Protein AF-A0A0F4QEM2-F1 (afdb_monomer)

pLDDT: mean 76.49, std 15.6, range [39.78, 90.5]

Sequence (141 aa):
MPIIIKSSVNGFRRAGMAHPSELVTHPDGTFTKAQLKQLENEPRLSVKIIEGAAIDDSSNSNSNSKGPMDEERLRELVAHIASLDKDDASLWKQDNSPKATAFSKDVTAEERTQAWEAYLATLDNSSSEDAPKDENSGGEK

Structure (mmCIF, N/CA/C/O backbone):
data_AF-A0A0F4QEM2-F1
#
_entry.id   AF-A0A0F4QEM2-F1
#
loop_
_atom_site.group_PDB
_atom_site.id
_atom_site.type_symbol
_atom_site.label_atom_id
_atom_site.label_alt_id
_atom_site.label_comp_id
_atom_site.label_asym_id
_atom_site.label_entity_id
_atom_site.label_seq_id
_atom_site.pdbx_PDB_ins_code
_atom_site.Cartn_x
_atom_site.Cartn_y
_atom_site.Cartn_z
_atom_site.occupancy
_atom_site.B_iso_or_equiv
_atom_site.auth_seq_id
_atom_site.auth_comp_id
_atom_site.auth_asym_id
_atom_site.auth_atom_id
_atom_site.pdbx_PDB_model_num
ATOM 1 N N . MET A 1 1 ? 1.307 -17.228 14.828 1.00 71.12 1 MET A N 1
ATOM 2 C CA . MET A 1 1 ? 2.074 -16.023 14.473 1.00 71.12 1 MET A CA 1
ATOM 3 C C . MET A 1 1 ? 2.683 -16.177 13.080 1.00 71.12 1 MET A C 1
ATOM 5 O O . MET A 1 1 ? 3.601 -16.976 12.923 1.00 71.12 1 MET A O 1
ATOM 9 N N . PRO A 1 2 ? 2.171 -15.467 12.057 1.00 79.44 2 PRO A N 1
ATOM 10 C CA . PRO A 1 2 ? 2.829 -15.417 10.755 1.00 79.44 2 PRO A CA 1
ATOM 11 C C . PRO A 1 2 ? 4.207 -14.750 10.871 1.00 79.44 2 PRO A C 1
ATOM 13 O O . PRO A 1 2 ? 4.437 -13.896 11.734 1.00 79.44 2 PRO A O 1
ATOM 16 N N . ILE A 1 3 ? 5.132 -15.155 10.004 1.00 85.06 3 ILE A N 1
ATOM 17 C CA . ILE A 1 3 ? 6.500 -14.629 9.984 1.00 85.06 3 ILE A CA 1
ATOM 18 C C . ILE A 1 3 ? 6.866 -14.169 8.580 1.00 85.06 3 ILE A C 1
ATOM 20 O O . ILE A 1 3 ? 6.473 -14.790 7.598 1.00 85.06 3 ILE A O 1
ATOM 24 N N . ILE A 1 4 ? 7.663 -13.113 8.485 1.00 87.44 4 ILE A N 1
ATOM 25 C CA . ILE A 1 4 ? 8.273 -12.678 7.231 1.00 87.44 4 ILE A CA 1
ATOM 26 C C . ILE A 1 4 ? 9.745 -13.059 7.258 1.00 87.44 4 ILE A C 1
ATOM 28 O O . ILE A 1 4 ? 10.460 -12.728 8.207 1.00 87.44 4 ILE A O 1
ATOM 32 N N . ILE A 1 5 ? 10.198 -13.735 6.206 1.00 87.25 5 ILE A N 1
ATOM 33 C CA . ILE A 1 5 ? 11.602 -14.083 6.006 1.00 87.25 5 ILE A CA 1
ATOM 34 C C . ILE A 1 5 ? 12.121 -13.368 4.762 1.00 87.25 5 ILE A C 1
ATOM 36 O O . ILE A 1 5 ? 11.471 -13.349 3.720 1.00 87.25 5 ILE A O 1
ATOM 40 N N . LYS A 1 6 ? 13.327 -12.810 4.868 1.00 88.56 6 LYS A N 1
ATOM 41 C CA . LYS A 1 6 ? 14.106 -12.289 3.742 1.00 88.56 6 LYS A CA 1
ATOM 42 C C . LYS A 1 6 ? 15.534 -12.802 3.840 1.00 88.56 6 LYS A C 1
ATOM 44 O O . LYS A 1 6 ? 16.149 -12.705 4.903 1.00 88.56 6 LYS A O 1
ATOM 49 N N . SER A 1 7 ? 16.094 -13.301 2.740 1.00 87.38 7 SER A N 1
ATOM 50 C CA . SER A 1 7 ? 17.528 -13.585 2.679 1.00 87.38 7 SER A CA 1
ATOM 51 C C . SER A 1 7 ? 18.317 -12.422 2.092 1.00 87.38 7 SER A C 1
ATOM 53 O O . SER A 1 7 ? 17.858 -11.717 1.203 1.00 87.38 7 SER A O 1
ATOM 55 N N . SER A 1 8 ? 19.553 -12.239 2.548 1.00 85.81 8 SER A N 1
ATOM 56 C CA . SER A 1 8 ? 20.509 -11.368 1.862 1.00 85.81 8 SER A CA 1
ATOM 57 C C . SER A 1 8 ? 20.979 -11.970 0.529 1.00 85.81 8 SER A C 1
ATOM 59 O O . SER A 1 8 ? 21.377 -11.234 -0.372 1.00 85.81 8 SER A O 1
ATOM 61 N N . VAL A 1 9 ? 20.913 -13.299 0.373 1.00 84.88 9 VAL A N 1
ATOM 62 C CA . VAL A 1 9 ? 21.314 -13.990 -0.857 1.00 84.88 9 VAL A CA 1
ATOM 63 C C . VAL A 1 9 ? 20.153 -14.772 -1.437 1.00 84.88 9 VAL A C 1
ATOM 65 O O . VAL A 1 9 ? 19.572 -15.634 -0.786 1.00 84.88 9 VAL A O 1
ATOM 68 N N . ASN A 1 10 ? 19.838 -14.472 -2.694 1.00 84.31 10 ASN A N 1
ATOM 69 C CA . ASN A 1 10 ? 18.769 -15.143 -3.413 1.00 84.31 10 ASN A CA 1
ATOM 70 C C . ASN A 1 10 ? 19.049 -16.657 -3.488 1.00 84.31 10 ASN A C 1
ATOM 72 O O . ASN A 1 10 ? 20.106 -17.075 -3.960 1.00 84.31 10 ASN A O 1
ATOM 76 N N . GLY A 1 11 ? 18.119 -17.465 -2.971 1.00 83.50 11 GLY A N 1
ATOM 77 C CA . GLY A 1 11 ? 18.233 -18.924 -2.957 1.00 83.50 11 GLY A CA 1
ATOM 78 C C . GLY A 1 11 ? 19.015 -19.498 -1.770 1.00 83.50 11 GLY A C 1
ATOM 79 O O . GLY A 1 11 ? 19.446 -20.653 -1.827 1.00 83.50 11 GLY A O 1
ATOM 80 N N . PHE A 1 12 ? 19.214 -18.737 -0.690 1.00 86.25 12 PHE A N 1
ATOM 81 C CA . PHE A 1 12 ? 19.893 -19.225 0.512 1.00 86.25 12 PHE A CA 1
ATOM 82 C C . PHE A 1 12 ? 19.099 -20.346 1.195 1.00 86.25 12 PHE A C 1
ATOM 84 O O . PHE A 1 12 ? 17.929 -20.182 1.523 1.00 86.25 12 PHE A O 1
ATOM 91 N N . ARG A 1 13 ? 19.726 -21.498 1.450 1.00 87.38 13 ARG A N 1
ATOM 92 C CA . ARG A 1 13 ? 19.035 -22.683 1.982 1.00 87.38 13 ARG A CA 1
ATOM 93 C C . ARG A 1 13 ? 19.216 -22.818 3.491 1.00 87.38 13 ARG A C 1
ATOM 95 O O . ARG A 1 13 ? 20.327 -23.060 3.960 1.00 87.38 13 ARG A O 1
ATOM 102 N N . ARG A 1 14 ? 18.122 -22.742 4.254 1.00 86.44 14 ARG A N 1
ATOM 103 C CA . ARG A 1 14 ? 18.107 -22.985 5.711 1.00 86.44 14 ARG A CA 1
ATOM 104 C C . ARG A 1 14 ? 16.745 -23.533 6.139 1.00 86.44 14 ARG A C 1
ATOM 106 O O . ARG A 1 14 ? 15.741 -23.269 5.486 1.00 86.44 14 ARG A O 1
ATOM 113 N N . ALA A 1 15 ? 16.716 -24.346 7.198 1.00 80.50 15 ALA A N 1
ATOM 114 C CA . ALA A 1 15 ? 15.519 -25.075 7.640 1.00 80.50 15 ALA A CA 1
ATOM 115 C C . ALA A 1 15 ? 14.903 -26.020 6.575 1.00 80.50 15 ALA A C 1
ATOM 117 O O . ALA A 1 15 ? 13.730 -26.365 6.669 1.00 80.50 15 ALA A O 1
ATOM 118 N N . GLY A 1 16 ? 15.689 -26.453 5.577 1.00 82.38 16 GLY A N 1
ATOM 119 C CA . GLY A 1 16 ? 15.233 -27.322 4.481 1.00 82.38 16 GLY A CA 1
ATOM 120 C C . GLY A 1 16 ? 14.567 -26.589 3.309 1.00 82.38 16 GLY A C 1
ATOM 121 O O . GLY A 1 16 ? 14.226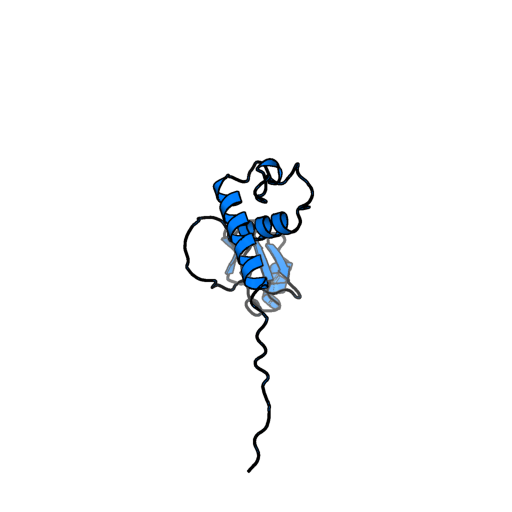 -27.228 2.319 1.00 82.38 16 GLY A O 1
ATOM 122 N 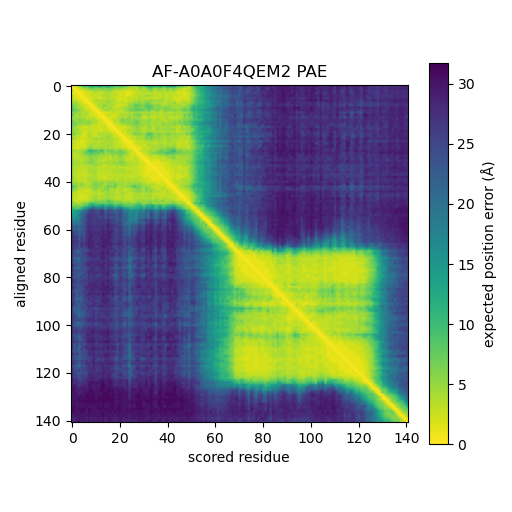N . MET A 1 17 ? 14.437 -25.261 3.383 1.00 79.69 17 MET A N 1
ATOM 123 C CA . MET A 1 17 ? 13.812 -24.416 2.363 1.00 79.69 17 MET A CA 1
ATOM 124 C C . MET A 1 17 ? 14.828 -23.432 1.768 1.00 79.69 17 MET A C 1
ATOM 126 O O . MET A 1 17 ? 15.758 -23.000 2.453 1.00 79.69 17 MET A O 1
ATOM 130 N N . ALA A 1 18 ? 14.679 -23.112 0.479 1.00 87.19 18 ALA A N 1
ATOM 131 C CA . ALA A 1 18 ? 15.422 -22.035 -0.167 1.00 87.19 18 ALA A CA 1
ATOM 132 C C . ALA A 1 18 ? 14.675 -20.713 0.037 1.00 87.19 18 ALA A C 1
ATOM 134 O O . ALA A 1 18 ? 13.515 -20.596 -0.344 1.00 87.19 18 ALA A O 1
ATOM 135 N N . HIS A 1 19 ? 15.356 -19.736 0.624 1.00 83.81 19 HIS A N 1
ATOM 136 C CA . HIS A 1 19 ? 14.825 -18.414 0.920 1.00 83.81 19 HIS A CA 1
ATOM 137 C C . HIS A 1 19 ? 15.237 -17.439 -0.188 1.00 83.81 19 HIS A C 1
ATOM 139 O O . HIS A 1 19 ? 16.436 -17.311 -0.474 1.00 83.81 19 HIS A O 1
ATOM 145 N N . PRO A 1 20 ? 14.283 -16.765 -0.849 1.00 83.81 20 PRO A N 1
ATOM 146 C CA . PRO A 1 20 ? 14.600 -15.735 -1.826 1.00 83.81 20 PRO A CA 1
ATOM 147 C C . PRO A 1 20 ? 15.105 -14.457 -1.138 1.00 83.81 20 PRO A C 1
ATOM 149 O O . PRO A 1 20 ? 15.034 -14.291 0.081 1.00 83.81 20 PRO A O 1
ATOM 152 N N . SER A 1 21 ? 15.643 -13.541 -1.948 1.00 85.81 21 SER A N 1
ATOM 153 C CA . SER A 1 21 ? 16.034 -12.200 -1.474 1.00 85.81 21 SER A CA 1
ATOM 154 C C . SER A 1 21 ? 14.835 -11.249 -1.309 1.00 85.81 21 SER A C 1
ATOM 156 O O . SER A 1 21 ? 14.964 -10.113 -0.845 1.00 85.81 21 SER A O 1
ATOM 158 N N . GLU A 1 22 ? 13.646 -11.719 -1.675 1.00 84.38 22 GLU A N 1
ATOM 159 C CA . GLU A 1 22 ? 12.369 -11.034 -1.500 1.00 84.38 22 GLU A CA 1
ATOM 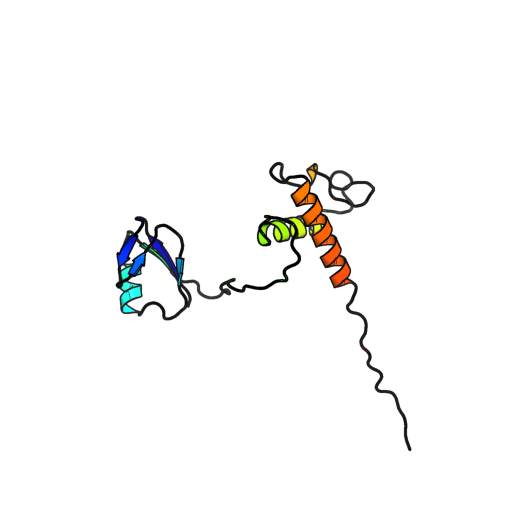160 C C . GLU A 1 22 ? 11.777 -11.331 -0.119 1.00 84.38 22 GLU A C 1
ATOM 162 O O . GLU A 1 22 ? 12.155 -12.298 0.543 1.00 84.38 22 GLU A O 1
ATOM 167 N N . LEU A 1 23 ? 10.881 -10.455 0.333 1.00 83.75 23 LEU A N 1
ATOM 168 C CA . LEU A 1 23 ? 10.145 -10.634 1.581 1.00 83.75 23 LEU A CA 1
ATOM 169 C C . LEU A 1 23 ? 9.063 -11.689 1.346 1.00 83.75 23 LEU A C 1
ATOM 171 O O . LEU A 1 23 ? 8.131 -11.446 0.586 1.00 83.75 23 LEU A O 1
ATOM 175 N N . VAL A 1 24 ? 9.189 -12.847 1.988 1.00 86.25 24 VAL A N 1
ATOM 176 C CA . VAL A 1 24 ? 8.197 -13.923 1.901 1.00 86.25 24 VAL A CA 1
ATOM 177 C C . VAL A 1 24 ? 7.495 -14.067 3.236 1.00 86.25 24 VAL A C 1
ATOM 179 O O . VAL A 1 24 ? 8.130 -14.323 4.263 1.00 86.25 24 VAL A O 1
ATOM 182 N N . THR A 1 25 ? 6.176 -13.915 3.208 1.00 86.62 25 THR A N 1
ATOM 183 C CA . THR A 1 25 ? 5.314 -14.163 4.360 1.00 86.62 25 THR A CA 1
ATOM 184 C C . THR A 1 25 ? 4.982 -15.646 4.433 1.00 86.62 25 THR A C 1
ATOM 186 O O . THR A 1 25 ? 4.494 -16.241 3.475 1.00 86.62 25 THR A O 1
ATOM 189 N N . HIS A 1 26 ? 5.231 -16.246 5.590 1.00 83.19 26 HIS A N 1
ATOM 190 C CA . HIS A 1 26 ? 4.880 -17.622 5.893 1.00 83.19 26 HIS A CA 1
ATOM 191 C C . HIS A 1 26 ? 3.789 -17.663 6.968 1.00 83.19 26 HIS A C 1
ATOM 193 O O . HIS A 1 26 ? 3.903 -16.960 7.981 1.00 83.19 26 HIS A O 1
ATOM 199 N N . PRO A 1 27 ? 2.747 -18.494 6.785 1.00 80.31 27 PRO A N 1
ATOM 200 C CA . PRO A 1 27 ? 1.708 -18.662 7.787 1.00 80.31 27 PRO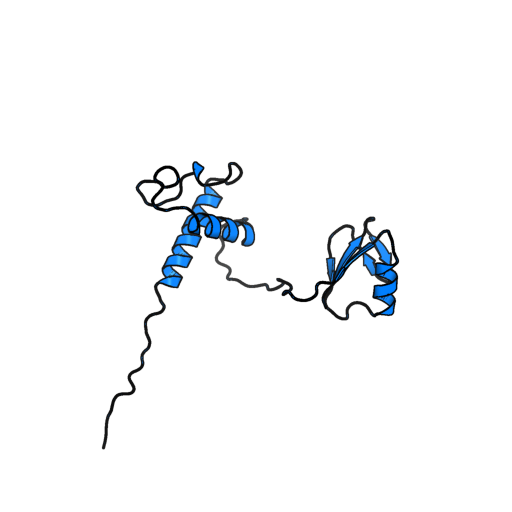 A CA 1
ATOM 201 C C . PRO A 1 27 ? 2.264 -19.312 9.055 1.00 80.31 27 PRO A C 1
ATOM 203 O O . PRO A 1 27 ? 3.333 -19.939 9.061 1.00 80.31 27 PRO A O 1
ATOM 206 N N . ASP A 1 28 ? 1.512 -19.173 10.143 1.00 78.00 28 ASP A N 1
ATOM 207 C CA . ASP A 1 28 ? 1.862 -19.802 11.410 1.00 78.00 28 ASP A CA 1
ATOM 208 C C . ASP A 1 28 ? 2.007 -21.321 11.265 1.00 78.00 28 ASP A C 1
ATOM 210 O O . ASP A 1 28 ? 1.252 -21.966 10.541 1.00 78.00 28 ASP A O 1
ATOM 214 N N . GLY A 1 29 ? 2.993 -21.897 11.948 1.00 79.62 29 GLY A N 1
ATOM 215 C CA . GLY A 1 29 ? 3.252 -23.337 11.888 1.00 79.62 29 GLY A CA 1
ATOM 216 C C . GLY A 1 29 ? 4.013 -23.818 10.647 1.00 79.62 29 GLY A C 1
ATOM 217 O O . GLY A 1 29 ? 4.340 -25.001 10.583 1.00 79.62 29 GLY A O 1
ATOM 218 N N . THR A 1 30 ? 4.383 -22.934 9.708 1.00 81.69 30 THR A N 1
ATOM 219 C CA . THR A 1 30 ? 5.274 -23.297 8.581 1.00 81.69 30 THR A CA 1
ATOM 220 C C . THR A 1 30 ? 6.645 -23.774 9.065 1.00 81.69 30 THR A C 1
ATOM 222 O O . THR A 1 30 ? 7.262 -24.651 8.462 1.00 81.69 30 THR A O 1
ATOM 225 N N . PHE A 1 31 ? 7.121 -23.211 10.177 1.00 83.88 31 PHE A N 1
ATOM 226 C CA . PHE A 1 31 ? 8.397 -23.564 10.784 1.00 83.88 31 PHE A CA 1
ATOM 227 C C . PHE A 1 31 ? 8.198 -24.013 12.225 1.00 83.88 31 PHE A C 1
ATOM 229 O O . PHE A 1 31 ? 7.473 -23.403 13.009 1.00 83.88 31 PHE A O 1
ATOM 236 N N . THR A 1 32 ? 8.901 -25.075 12.596 1.00 86.44 32 THR A N 1
ATOM 237 C CA . THR A 1 32 ? 9.000 -25.524 13.986 1.00 86.44 32 THR A CA 1
ATOM 238 C C . THR A 1 32 ? 9.849 -24.555 14.811 1.00 86.44 32 THR A C 1
ATOM 240 O O . THR A 1 32 ? 10.709 -23.851 14.283 1.00 86.44 32 THR A O 1
ATOM 243 N N . LYS A 1 33 ? 9.697 -24.573 16.143 1.00 83.50 33 LYS A N 1
ATOM 244 C CA . LYS A 1 33 ? 10.525 -23.760 17.059 1.00 83.50 33 LYS A CA 1
ATOM 245 C C . LYS A 1 33 ? 12.033 -23.958 16.844 1.00 83.50 33 LYS A C 1
ATOM 247 O O . LYS A 1 33 ? 12.804 -23.013 16.966 1.00 83.50 33 LYS A O 1
ATOM 252 N N . ALA A 1 34 ? 12.452 -25.178 16.500 1.00 85.62 34 ALA A N 1
ATOM 253 C CA . ALA A 1 34 ? 13.847 -25.480 16.190 1.00 85.62 34 ALA A CA 1
ATOM 254 C C . ALA A 1 34 ? 14.313 -24.790 14.897 1.00 85.62 34 ALA A C 1
ATOM 256 O O . ALA A 1 34 ? 15.411 -24.239 14.858 1.00 85.62 34 ALA A O 1
ATOM 257 N N . GLN A 1 35 ? 13.468 -24.779 13.862 1.00 87.38 35 GLN A N 1
ATOM 258 C CA . GLN A 1 35 ? 13.752 -24.104 12.595 1.00 87.38 35 GLN A CA 1
ATOM 259 C C . GLN A 1 35 ? 13.747 -22.582 12.751 1.00 87.38 35 GLN A C 1
ATOM 261 O O . GLN A 1 35 ? 14.664 -21.938 12.259 1.00 87.38 35 GLN A O 1
ATOM 266 N N . LEU A 1 36 ? 12.794 -22.010 13.492 1.00 85.00 36 LEU A N 1
ATOM 267 C CA . LEU A 1 36 ? 12.773 -20.575 13.802 1.00 85.00 36 LEU A CA 1
ATOM 268 C C . LEU A 1 36 ? 14.073 -20.133 14.466 1.00 85.00 36 LEU A C 1
ATOM 270 O O . LEU A 1 36 ? 14.722 -19.207 13.994 1.00 85.00 36 LEU A O 1
ATOM 274 N N . LYS A 1 37 ? 14.526 -20.883 15.474 1.00 85.19 37 LYS A N 1
ATOM 275 C CA . LYS A 1 37 ? 15.795 -20.605 16.146 1.00 85.19 37 LYS A CA 1
ATOM 276 C C . LYS A 1 37 ? 16.981 -20.664 15.178 1.00 85.19 37 LYS A C 1
ATOM 278 O O . LYS A 1 37 ? 17.895 -19.858 15.293 1.00 85.19 37 LYS A O 1
ATOM 283 N N . GLN A 1 38 ? 16.988 -21.586 14.216 1.00 87.88 38 GLN A N 1
ATOM 284 C CA . GLN A 1 38 ? 18.033 -21.632 13.184 1.00 87.88 38 GLN A CA 1
ATOM 285 C C . GLN A 1 38 ? 17.982 -20.434 12.231 1.00 87.88 38 GLN A C 1
ATOM 287 O O . GLN A 1 38 ? 19.033 -19.978 11.791 1.00 87.88 38 GLN A O 1
ATOM 292 N N . LEU A 1 39 ? 16.786 -19.949 11.896 1.00 85.81 39 LEU A N 1
ATOM 293 C CA . LEU A 1 39 ? 16.597 -18.798 11.014 1.00 85.81 39 LEU A CA 1
ATOM 294 C C . LEU A 1 39 ? 16.972 -17.486 11.726 1.00 85.81 39 LEU A C 1
ATOM 296 O O . LEU A 1 39 ? 17.643 -16.656 11.128 1.00 85.81 39 LEU A O 1
ATOM 300 N N . GLU A 1 40 ? 16.617 -17.330 13.004 1.00 84.50 40 GLU A N 1
ATOM 301 C CA . GLU A 1 40 ? 16.980 -16.172 13.838 1.00 84.50 40 GLU A CA 1
ATOM 302 C C . GLU A 1 40 ? 18.481 -16.102 14.152 1.00 84.50 40 GLU A C 1
ATOM 304 O O . GLU A 1 40 ? 19.043 -15.016 14.248 1.00 84.50 40 GLU A O 1
ATOM 309 N N . ASN A 1 41 ? 19.148 -17.252 14.306 1.00 85.81 41 ASN A N 1
ATOM 310 C CA . ASN A 1 41 ? 20.597 -17.301 14.536 1.00 85.81 41 ASN A CA 1
ATOM 311 C C . ASN A 1 41 ? 21.421 -17.086 13.258 1.00 85.81 41 ASN A C 1
ATOM 313 O O . ASN A 1 41 ? 22.650 -17.040 13.325 1.00 85.81 41 ASN A O 1
ATOM 317 N N . GLU A 1 42 ? 20.785 -16.985 12.091 1.00 86.25 42 GLU A N 1
ATOM 318 C CA . GLU A 1 42 ? 21.499 -16.791 10.839 1.00 86.25 42 GLU A CA 1
ATOM 319 C C . GLU A 1 42 ? 21.656 -15.293 10.529 1.00 86.25 42 GLU A C 1
ATOM 321 O O . GLU A 1 42 ? 20.676 -14.634 10.191 1.00 86.25 42 GLU A O 1
ATOM 326 N N . PRO A 1 43 ? 22.884 -14.746 10.497 1.00 84.44 43 PRO A N 1
ATOM 327 C CA . PRO A 1 43 ? 23.103 -13.317 10.249 1.00 84.44 43 PRO A CA 1
ATOM 328 C C . PRO A 1 43 ? 22.722 -12.874 8.826 1.00 84.44 43 PRO A C 1
ATOM 330 O O . PRO A 1 43 ? 22.610 -11.685 8.544 1.00 84.44 43 PRO A O 1
ATOM 333 N N . ARG A 1 44 ? 22.558 -13.828 7.904 1.00 83.94 44 ARG A N 1
ATOM 334 C CA . ARG A 1 44 ? 22.199 -13.594 6.496 1.00 83.94 44 ARG A CA 1
ATOM 335 C C . ARG A 1 44 ? 20.697 -13.689 6.230 1.00 83.94 44 ARG A C 1
ATOM 337 O O . ARG A 1 44 ? 20.282 -13.489 5.085 1.00 83.94 44 ARG A O 1
ATOM 344 N N . LEU A 1 45 ? 19.906 -14.029 7.243 1.00 85.06 45 LEU A N 1
ATOM 345 C CA . LEU A 1 45 ? 18.453 -14.074 7.180 1.00 85.06 45 LEU A CA 1
ATOM 346 C C . LEU A 1 45 ? 17.889 -13.009 8.113 1.00 85.06 45 LEU A C 1
ATOM 348 O O . LEU A 1 45 ? 18.333 -12.840 9.243 1.00 85.06 45 LEU A O 1
ATOM 352 N N . SER A 1 46 ? 16.888 -12.289 7.632 1.00 84.06 46 SER A N 1
ATOM 353 C CA . SER A 1 46 ? 16.083 -11.401 8.455 1.00 84.06 46 SER A CA 1
ATOM 354 C C . SER A 1 46 ? 14.737 -12.071 8.676 1.00 84.06 46 SER A C 1
ATOM 356 O O . SER A 1 46 ? 13.989 -12.279 7.720 1.00 84.06 46 SER A O 1
ATOM 358 N N . VAL A 1 47 ? 14.457 -12.432 9.928 1.00 85.06 47 VAL A N 1
ATOM 359 C CA . VAL A 1 47 ? 13.175 -12.996 10.361 1.00 85.06 47 VAL A CA 1
ATOM 360 C C . VAL A 1 47 ? 12.432 -11.922 11.141 1.00 85.06 47 VAL A C 1
ATOM 362 O O . VAL A 1 47 ? 12.961 -11.377 12.107 1.00 85.06 47 VAL A O 1
ATOM 365 N N . LYS A 1 48 ? 11.208 -11.610 10.723 1.00 83.56 48 LYS A N 1
ATOM 366 C CA . LYS A 1 48 ? 10.319 -10.682 11.421 1.00 83.56 48 LYS A CA 1
ATOM 367 C C . LYS A 1 48 ? 9.043 -11.420 11.803 1.00 83.56 48 LYS A C 1
ATOM 369 O O . LYS A 1 48 ? 8.285 -11.833 10.930 1.00 83.56 48 LYS A O 1
ATOM 374 N N . ILE A 1 49 ? 8.817 -11.594 13.101 1.00 80.38 49 ILE A N 1
ATOM 375 C CA . ILE A 1 49 ? 7.581 -12.176 13.632 1.00 80.38 49 ILE A CA 1
ATOM 376 C C . ILE A 1 49 ? 6.530 -11.067 13.684 1.00 80.38 49 ILE A C 1
ATOM 378 O O . ILE A 1 49 ? 6.803 -9.987 14.209 1.00 80.38 49 ILE A O 1
ATOM 382 N N . ILE A 1 50 ? 5.350 -11.315 13.117 1.00 75.88 50 ILE A N 1
ATOM 383 C CA . ILE A 1 50 ? 4.226 -10.382 13.191 1.00 75.88 50 ILE A CA 1
ATOM 384 C C . ILE A 1 50 ? 3.296 -10.869 14.302 1.00 75.88 50 ILE A C 1
ATOM 386 O O . ILE A 1 50 ? 2.547 -11.836 14.140 1.00 75.88 50 ILE A O 1
ATOM 390 N N . GLU A 1 51 ? 3.364 -10.202 15.449 1.00 61.53 51 GLU A N 1
ATOM 391 C CA . GLU A 1 51 ? 2.380 -10.330 16.520 1.00 61.53 51 GLU A CA 1
ATOM 392 C C . GLU A 1 51 ? 1.256 -9.321 16.265 1.00 61.53 51 GLU A C 1
ATOM 394 O O . GLU A 1 51 ? 1.453 -8.119 16.399 1.00 61.53 51 GLU A O 1
ATOM 399 N N . GLY A 1 52 ? 0.082 -9.815 15.863 1.00 55.31 52 GLY A N 1
ATOM 400 C CA . GLY A 1 52 ? -1.144 -9.017 15.832 1.00 55.31 52 GLY A CA 1
ATOM 401 C C . GLY A 1 52 ? -1.219 -7.955 14.733 1.00 55.31 52 GLY A C 1
ATOM 402 O O . GLY A 1 52 ? -1.159 -6.768 15.013 1.00 55.31 52 GLY A O 1
ATOM 403 N N . ALA A 1 53 ? -1.446 -8.382 13.496 1.00 40.84 53 ALA A N 1
ATOM 404 C CA . ALA A 1 53 ? -2.290 -7.688 12.523 1.00 40.84 53 ALA A CA 1
ATOM 405 C C . ALA A 1 53 ? -2.511 -8.646 11.355 1.00 40.84 53 ALA A C 1
ATOM 407 O O . ALA A 1 53 ? -1.615 -9.418 11.008 1.00 40.84 53 ALA A O 1
ATOM 408 N N . ALA A 1 54 ? -3.726 -8.641 10.819 1.00 42.25 54 ALA A N 1
ATOM 409 C CA . ALA A 1 54 ? -4.138 -9.465 9.702 1.00 42.25 54 ALA A CA 1
ATOM 410 C C . ALA A 1 54 ? -3.099 -9.428 8.574 1.00 42.25 54 ALA A C 1
ATOM 412 O O . ALA A 1 54 ? -2.667 -8.371 8.124 1.00 42.25 54 ALA A O 1
ATOM 413 N N . ILE A 1 55 ? -2.705 -10.619 8.142 1.00 46.31 55 ILE A N 1
ATOM 414 C CA . ILE A 1 55 ? -2.262 -10.841 6.775 1.00 46.31 55 ILE A CA 1
ATOM 415 C C . ILE A 1 55 ? -3.402 -10.367 5.871 1.00 46.31 55 ILE A C 1
ATOM 417 O O . ILE A 1 55 ? -4.446 -11.013 5.812 1.00 46.31 55 ILE A O 1
ATOM 421 N N . ASP A 1 56 ? -3.221 -9.218 5.227 1.00 42.69 56 ASP A N 1
ATOM 422 C CA . ASP A 1 56 ? -3.999 -8.853 4.048 1.00 42.69 56 ASP A CA 1
ATOM 423 C C . ASP A 1 56 ? -3.535 -9.778 2.912 1.00 42.69 56 ASP A C 1
ATOM 425 O O . ASP A 1 56 ? -2.634 -9.483 2.137 1.00 42.69 56 ASP A O 1
ATOM 429 N N . ASP A 1 57 ? -4.052 -11.002 2.951 1.00 58.50 57 ASP A N 1
ATOM 430 C CA . ASP A 1 57 ? -4.117 -11.913 1.817 1.00 58.50 57 ASP A CA 1
ATOM 431 C C . ASP A 1 57 ? -5.572 -12.386 1.751 1.00 58.50 57 ASP A C 1
ATOM 433 O O . ASP A 1 57 ? -5.988 -13.391 2.327 1.00 58.50 57 ASP A O 1
ATOM 437 N N . SER A 1 58 ? -6.403 -11.540 1.157 1.00 48.75 58 SER A N 1
ATOM 438 C CA . SER A 1 58 ? -7.749 -11.855 0.678 1.00 48.75 58 SER A CA 1
ATOM 439 C C . SER A 1 58 ? -8.003 -10.889 -0.473 1.00 48.75 58 SER A C 1
ATOM 441 O O . SER A 1 58 ? -8.415 -9.757 -0.280 1.00 48.75 58 SER A O 1
ATOM 443 N N . SER A 1 59 ? -7.581 -11.227 -1.691 1.00 64.56 59 SER A N 1
ATOM 444 C CA . SER A 1 59 ? -8.451 -11.923 -2.644 1.00 64.56 59 SER A CA 1
ATOM 445 C C . SER A 1 59 ? -9.928 -11.527 -2.524 1.00 64.56 59 SER A C 1
ATOM 447 O O . SER A 1 59 ? -10.607 -11.900 -1.571 1.00 64.56 59 SER A O 1
ATOM 449 N N . ASN A 1 60 ? -10.410 -10.915 -3.610 1.00 57.12 60 ASN A N 1
ATOM 450 C CA . ASN A 1 60 ? -11.802 -10.735 -4.022 1.00 57.12 60 ASN A CA 1
ATOM 451 C C . ASN A 1 60 ? -12.483 -9.416 -3.607 1.00 57.12 60 ASN A C 1
ATOM 453 O O . ASN A 1 60 ? -13.302 -9.361 -2.694 1.00 57.12 60 ASN A O 1
ATOM 457 N N . SER A 1 61 ? -12.257 -8.371 -4.403 1.00 39.78 61 SER A N 1
ATOM 458 C CA . SER A 1 61 ? -13.314 -7.411 -4.717 1.00 39.78 61 SER A CA 1
ATOM 459 C C . SER A 1 61 ? -13.464 -7.308 -6.228 1.00 39.78 61 SER A C 1
ATOM 461 O O . SER A 1 61 ? -12.640 -6.751 -6.933 1.00 39.78 61 SER A O 1
ATOM 463 N N . ASN A 1 62 ? -14.528 -7.950 -6.700 1.00 40.44 62 ASN A N 1
ATOM 464 C CA . ASN A 1 62 ? -15.339 -7.557 -7.840 1.00 40.44 62 ASN A CA 1
ATOM 465 C C . ASN A 1 62 ? -14.581 -7.119 -9.106 1.00 40.44 62 ASN A C 1
ATOM 467 O O . ASN A 1 62 ? -14.185 -5.970 -9.280 1.00 40.44 62 ASN A O 1
ATOM 471 N N . SER A 1 63 ? -14.492 -8.045 -10.060 1.00 47.31 63 SER A N 1
ATOM 472 C CA . SER A 1 63 ? -14.214 -7.723 -11.455 1.00 47.31 63 SER A CA 1
ATOM 473 C C . SER A 1 63 ? -15.263 -6.746 -11.995 1.00 47.31 63 SER A C 1
ATOM 475 O O . SER A 1 63 ? -16.284 -7.155 -12.537 1.00 47.31 63 SER A O 1
ATOM 477 N N . ASN A 1 64 ? -14.982 -5.451 -11.901 1.00 42.47 64 ASN A N 1
ATOM 478 C CA . ASN A 1 64 ? -15.423 -4.493 -12.898 1.00 42.47 64 ASN A CA 1
ATOM 479 C C . ASN A 1 64 ? -14.196 -3.699 -13.341 1.00 42.47 64 ASN A C 1
ATOM 481 O O . ASN A 1 64 ? -13.748 -2.750 -12.707 1.00 42.47 64 ASN A O 1
ATOM 485 N N . SER A 1 65 ? -13.570 -4.200 -14.397 1.00 57.19 65 SER A N 1
ATOM 486 C CA . SER A 1 65 ? -12.315 -3.693 -14.924 1.00 57.19 65 SER A CA 1
ATOM 487 C C . SER A 1 65 ? -12.462 -2.259 -15.433 1.00 57.19 65 SER A C 1
ATOM 489 O O . SER A 1 65 ? -13.186 -2.051 -16.408 1.00 57.19 65 SER A O 1
ATOM 491 N N . LYS A 1 66 ? -11.654 -1.321 -14.912 1.00 44.75 66 LYS A N 1
ATOM 492 C CA . LYS A 1 66 ? -10.901 -0.391 -15.778 1.00 44.75 66 LYS A CA 1
ATOM 493 C C . LYS A 1 66 ? -9.736 0.326 -15.074 1.00 44.75 66 LYS A C 1
ATOM 495 O O . LYS A 1 66 ? -9.845 1.479 -14.688 1.00 44.75 66 LYS A O 1
ATOM 500 N N . GLY A 1 67 ? -8.581 -0.340 -15.025 1.00 48.66 67 GLY A N 1
ATOM 501 C CA . GLY A 1 67 ? -7.284 0.320 -14.837 1.00 48.66 67 GLY A CA 1
ATOM 502 C C . GLY A 1 67 ? -6.195 -0.616 -14.297 1.00 48.66 67 GLY A C 1
ATOM 503 O O . GLY A 1 67 ? -6.504 -1.451 -13.456 1.00 48.66 67 GLY A O 1
ATOM 504 N N . PRO A 1 68 ? -4.927 -0.499 -14.740 1.00 56.59 68 PRO A N 1
ATOM 505 C CA . PRO A 1 68 ? -3.776 -1.202 -14.160 1.00 56.59 68 PRO A CA 1
ATOM 506 C C . PRO A 1 68 ? -3.258 -0.493 -12.893 1.00 56.59 68 PRO A C 1
ATOM 508 O O . PRO A 1 68 ? -2.054 -0.435 -12.660 1.00 56.59 68 PRO A O 1
ATOM 511 N N . MET A 1 69 ? -4.149 0.140 -12.134 1.00 65.31 69 MET A N 1
ATOM 512 C CA . MET A 1 69 ? -3.794 0.901 -10.944 1.00 65.31 69 MET A CA 1
ATOM 513 C C . MET A 1 69 ? -3.950 -0.011 -9.733 1.00 65.31 69 MET A C 1
ATOM 515 O O . MET A 1 69 ? -5.004 -0.620 -9.565 1.00 65.31 69 MET A O 1
ATOM 519 N N . ASP A 1 70 ? -2.909 -0.114 -8.907 1.00 75.31 70 ASP A N 1
ATOM 520 C CA . ASP A 1 70 ? -2.979 -0.853 -7.649 1.00 75.31 70 ASP A CA 1
ATOM 521 C C . ASP A 1 70 ? -4.146 -0.316 -6.806 1.00 75.31 70 ASP A C 1
ATOM 523 O O . ASP A 1 70 ? -4.230 0.888 -6.542 1.00 75.31 70 ASP A O 1
ATOM 527 N N . GLU A 1 71 ? -5.059 -1.195 -6.386 1.00 77.69 71 GLU A N 1
ATOM 528 C CA . GLU A 1 71 ? -6.245 -0.809 -5.606 1.00 77.69 71 GLU A CA 1
ATOM 529 C C . GLU A 1 71 ? -5.864 -0.068 -4.318 1.00 77.69 71 GLU A C 1
ATOM 531 O O . GLU A 1 71 ? -6.567 0.844 -3.885 1.00 77.69 71 GLU A O 1
ATOM 536 N N . GLU A 1 72 ? -4.722 -0.417 -3.730 1.00 82.44 72 GLU A N 1
ATOM 537 C CA . GLU A 1 72 ? -4.179 0.244 -2.547 1.00 82.44 72 GLU A CA 1
ATOM 538 C C . GLU A 1 72 ? -3.777 1.696 -2.831 1.00 82.44 72 GLU A C 1
ATOM 540 O O . GLU A 1 72 ? -4.151 2.603 -2.088 1.00 82.44 72 GLU A O 1
ATOM 545 N N . ARG A 1 73 ? -3.127 1.945 -3.974 1.00 87.06 73 ARG A N 1
ATOM 546 C CA . ARG A 1 73 ? -2.795 3.299 -4.432 1.00 87.06 73 ARG A CA 1
ATOM 547 C C . ARG A 1 73 ? -4.067 4.100 -4.694 1.00 87.06 73 ARG A C 1
ATOM 549 O O . ARG A 1 73 ? -4.168 5.248 -4.273 1.00 87.06 73 ARG A O 1
ATOM 556 N N . LEU A 1 74 ? -5.061 3.500 -5.350 1.00 86.44 74 LEU A N 1
ATOM 557 C CA . LEU A 1 74 ? -6.348 4.153 -5.593 1.00 86.44 74 LEU A CA 1
ATOM 558 C C . LEU A 1 74 ? -7.045 4.529 -4.275 1.00 86.44 74 LEU A C 1
ATOM 560 O O . LEU A 1 74 ? -7.513 5.658 -4.134 1.00 86.44 74 LEU A O 1
ATOM 564 N N . ARG A 1 75 ? -7.061 3.623 -3.290 1.00 86.69 75 ARG A N 1
ATOM 565 C CA . ARG A 1 75 ? -7.609 3.870 -1.946 1.00 86.69 75 ARG A CA 1
ATOM 566 C C . ARG A 1 75 ? -6.882 4.994 -1.216 1.00 86.69 75 ARG A C 1
ATOM 568 O O . ARG A 1 75 ? -7.544 5.835 -0.610 1.00 86.69 75 ARG A O 1
ATOM 575 N N . GLU A 1 76 ? -5.555 5.043 -1.295 1.00 89.88 76 GLU A N 1
ATOM 576 C CA . GLU A 1 76 ? -4.757 6.121 -0.704 1.00 89.88 76 GLU A CA 1
ATOM 577 C C . GLU A 1 76 ? -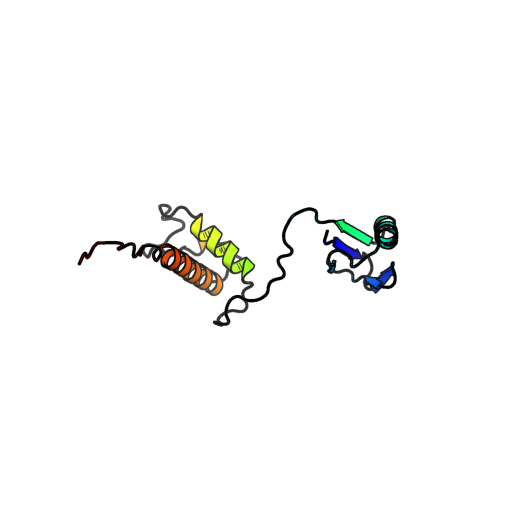5.110 7.477 -1.331 1.00 89.88 76 GLU A C 1
ATOM 579 O O . GLU A 1 76 ? -5.346 8.453 -0.617 1.00 89.88 76 GLU A O 1
ATOM 584 N N . LEU A 1 77 ? -5.254 7.533 -2.661 1.00 89.50 77 LEU A N 1
ATOM 585 C CA . LEU A 1 77 ? -5.689 8.748 -3.350 1.00 89.50 77 LEU A CA 1
ATOM 586 C C . LEU A 1 77 ? -7.118 9.165 -2.981 1.00 89.50 77 LEU A C 1
ATOM 588 O O . LEU A 1 77 ? -7.366 10.353 -2.784 1.00 89.50 77 LEU A O 1
ATOM 592 N N . VAL A 1 78 ? -8.050 8.219 -2.860 1.00 90.44 78 VAL A N 1
ATOM 593 C CA . VAL A 1 78 ? -9.424 8.491 -2.402 1.00 90.44 78 VAL A CA 1
ATOM 594 C C . VAL A 1 78 ? -9.419 9.048 -0.977 1.00 90.44 78 VAL A C 1
ATOM 596 O O . VAL A 1 78 ? -10.102 10.035 -0.703 1.00 90.44 78 VAL A O 1
ATOM 599 N N . ALA A 1 79 ? -8.628 8.462 -0.076 1.00 90.00 79 ALA A N 1
ATOM 600 C CA . ALA A 1 79 ? -8.488 8.931 1.301 1.00 90.00 79 ALA A CA 1
ATOM 601 C C . ALA A 1 79 ? -7.863 10.333 1.371 1.00 90.00 79 ALA A C 1
ATOM 603 O O . ALA A 1 79 ? -8.293 11.168 2.172 1.00 90.00 79 ALA A O 1
ATOM 604 N N . HIS A 1 80 ? -6.897 10.621 0.494 1.00 90.50 80 HIS A N 1
ATOM 605 C CA . HIS A 1 80 ? -6.316 11.953 0.347 1.00 90.50 80 HIS A CA 1
ATOM 606 C C . HIS A 1 80 ? -7.378 12.968 -0.093 1.00 90.50 80 HIS A C 1
ATOM 608 O O . HIS A 1 80 ? -7.549 13.979 0.584 1.00 90.50 80 HIS A O 1
ATOM 614 N N . ILE A 1 81 ? -8.162 12.668 -1.142 1.00 89.69 81 ILE A N 1
ATOM 615 C CA . ILE A 1 81 ? -9.295 13.502 -1.606 1.00 89.69 81 ILE A CA 1
ATOM 616 C C . ILE A 1 81 ? -10.317 13.735 -0.490 1.00 89.69 81 ILE A C 1
ATOM 618 O O . ILE A 1 81 ? -10.799 14.853 -0.323 1.00 89.69 81 ILE A O 1
ATOM 622 N N . ALA A 1 82 ? -10.638 12.705 0.291 1.00 89.00 82 ALA A N 1
ATOM 623 C CA . ALA A 1 82 ? -11.565 12.821 1.412 1.00 89.00 82 ALA A CA 1
ATOM 624 C C . ALA A 1 82 ? -11.037 13.727 2.539 1.00 89.00 82 ALA A C 1
ATOM 626 O O . ALA A 1 82 ? -11.836 14.337 3.247 1.00 89.00 82 ALA A O 1
ATOM 627 N N . SER A 1 83 ? -9.713 13.812 2.693 1.00 88.00 83 SER A N 1
ATOM 628 C CA . SER A 1 83 ? -9.034 14.625 3.712 1.00 88.00 83 SER A CA 1
ATOM 629 C C . SER A 1 83 ? -8.759 16.065 3.264 1.00 88.00 83 SER A C 1
ATOM 631 O O . SER A 1 83 ? -8.403 16.905 4.089 1.00 88.00 83 SER A O 1
ATOM 633 N N . LEU A 1 84 ? -8.889 16.356 1.967 1.00 88.19 84 LEU A N 1
ATOM 634 C CA . LEU A 1 84 ? -8.718 17.695 1.411 1.00 88.19 84 LEU A CA 1
ATOM 635 C C . LEU A 1 84 ? -9.827 18.638 1.905 1.00 88.19 84 LEU A C 1
ATOM 637 O O . LEU A 1 84 ? -11.008 18.294 1.896 1.00 88.19 84 LEU A O 1
ATOM 641 N N . ASP A 1 85 ? -9.440 19.858 2.281 1.00 88.00 85 ASP A N 1
ATOM 642 C CA . ASP A 1 85 ? -10.378 20.912 2.670 1.00 88.00 85 ASP A CA 1
ATOM 643 C C . ASP A 1 85 ? -11.196 21.352 1.446 1.00 88.00 85 ASP A C 1
ATOM 645 O O . ASP A 1 85 ? -10.641 21.875 0.477 1.00 88.00 85 ASP A O 1
ATOM 649 N N . LYS A 1 86 ? -12.508 21.091 1.468 1.00 80.62 86 LYS A N 1
ATOM 650 C CA . LYS A 1 86 ? -13.441 21.394 0.368 1.00 80.62 86 LYS A CA 1
ATOM 651 C C . LYS A 1 86 ? -13.678 22.890 0.180 1.00 80.62 86 LYS A C 1
ATOM 653 O O . LYS A 1 86 ? -14.080 23.299 -0.908 1.00 80.62 86 LYS A O 1
ATOM 658 N N . ASP A 1 87 ? -13.411 23.693 1.205 1.00 83.31 87 ASP A N 1
ATOM 659 C CA . ASP A 1 87 ? -13.539 25.146 1.154 1.00 83.31 87 ASP A CA 1
ATOM 660 C C . ASP A 1 87 ? -12.287 25.806 0.537 1.00 83.31 87 ASP A C 1
ATOM 662 O O . ASP A 1 87 ? -12.304 26.991 0.184 1.00 83.31 87 ASP A O 1
ATOM 666 N N . ASP A 1 88 ? -11.206 25.043 0.318 1.00 85.94 88 ASP A N 1
ATOM 667 C CA . ASP A 1 88 ? -10.001 25.537 -0.345 1.00 85.94 88 ASP A CA 1
ATOM 668 C C . ASP A 1 88 ? -10.156 25.583 -1.878 1.00 85.94 88 ASP A C 1
ATOM 670 O O . ASP A 1 88 ? -9.843 24.648 -2.627 1.00 85.94 88 ASP A O 1
ATOM 674 N N . ALA A 1 89 ? -10.561 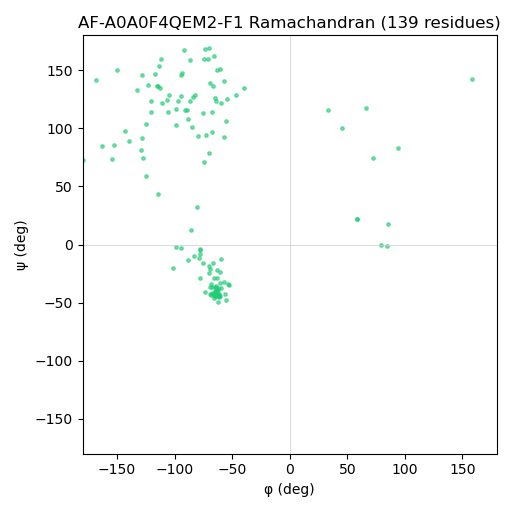26.749 -2.383 1.00 86.06 89 ALA A N 1
ATOM 675 C CA . ALA A 1 89 ? -10.663 27.033 -3.817 1.00 86.06 89 ALA A CA 1
ATOM 676 C C . ALA A 1 89 ? -9.330 26.888 -4.597 1.00 86.06 89 ALA A C 1
ATOM 678 O O . ALA A 1 89 ? -9.329 26.867 -5.838 1.00 86.06 89 ALA A O 1
ATOM 679 N N . SER A 1 90 ? -8.182 26.786 -3.920 1.00 86.06 90 SER A N 1
ATOM 680 C CA . SER A 1 90 ? -6.872 26.526 -4.540 1.00 86.06 90 SER A CA 1
ATOM 681 C C . SER A 1 90 ? -6.698 25.055 -4.913 1.00 86.06 90 SER A C 1
ATOM 683 O O . SER A 1 90 ? -6.009 24.746 -5.892 1.00 86.06 90 SER A O 1
ATOM 685 N N . LEU A 1 91 ? -7.350 24.159 -4.171 1.00 86.31 91 LEU A N 1
ATOM 686 C CA . LEU A 1 91 ? -7.255 22.705 -4.316 1.00 86.31 91 LEU A CA 1
ATOM 687 C C . LEU A 1 91 ? -8.458 22.120 -5.062 1.00 86.31 91 LEU A C 1
ATOM 689 O O . LEU A 1 91 ? -8.335 21.068 -5.690 1.00 86.31 91 LEU A O 1
ATOM 693 N N . TRP A 1 92 ? -9.572 22.848 -5.102 1.00 89.69 92 TRP A N 1
ATOM 694 C CA . TRP A 1 92 ? -10.797 22.442 -5.785 1.00 89.69 92 TRP A CA 1
ATOM 695 C C . TRP A 1 92 ? -11.118 23.330 -6.989 1.00 89.69 92 TRP A C 1
ATOM 697 O O . TRP A 1 92 ? -10.686 24.485 -7.108 1.00 89.69 92 TRP A O 1
ATOM 707 N N . LYS A 1 93 ? -11.840 22.762 -7.953 1.00 87.56 93 LYS A N 1
ATOM 708 C CA . LYS A 1 93 ? -12.442 23.506 -9.062 1.00 87.56 93 LYS A CA 1
ATOM 709 C C . LYS A 1 93 ? -13.872 23.929 -8.714 1.00 87.56 93 LYS A C 1
ATOM 711 O O . LYS A 1 93 ? -14.463 23.432 -7.763 1.00 87.56 93 LYS A O 1
ATOM 716 N N . GLN A 1 94 ? -14.445 24.822 -9.525 1.00 83.56 94 GLN A N 1
ATOM 717 C CA . GLN A 1 94 ? -15.832 25.286 -9.367 1.00 83.56 94 GLN A CA 1
ATOM 718 C C . GLN A 1 94 ? -16.866 24.152 -9.479 1.00 83.56 94 GLN A C 1
ATOM 720 O O . GLN A 1 94 ? -17.962 24.267 -8.946 1.00 83.56 94 GLN A O 1
ATOM 725 N N . ASP A 1 95 ? -16.512 23.055 -10.146 1.00 83.81 95 ASP A N 1
ATOM 726 C CA . ASP A 1 95 ? -17.320 21.844 -10.296 1.00 83.81 95 ASP A CA 1
ATOM 727 C C . ASP A 1 95 ? -17.167 20.844 -9.133 1.00 83.81 95 ASP A C 1
ATOM 729 O O . ASP A 1 95 ? -17.612 19.708 -9.250 1.00 83.81 95 ASP A O 1
ATOM 733 N N . ASN A 1 96 ? -16.559 21.248 -8.009 1.00 82.00 96 ASN A N 1
ATOM 734 C CA . ASN A 1 96 ? -16.266 20.384 -6.856 1.00 82.00 96 ASN A CA 1
ATOM 735 C C . ASN A 1 96 ? -15.384 19.170 -7.191 1.00 82.00 96 ASN A C 1
ATOM 737 O O . ASN A 1 96 ? -15.369 18.210 -6.432 1.00 82.00 96 ASN A O 1
ATOM 741 N N . SER A 1 97 ? -14.618 19.203 -8.286 1.00 86.00 97 SER A N 1
ATOM 742 C CA . SER A 1 97 ? -13.578 18.205 -8.549 1.00 86.00 97 SER A CA 1
ATOM 743 C C . SER A 1 97 ? -12.204 18.689 -8.064 1.00 86.00 97 SER A C 1
ATOM 745 O O . SER A 1 97 ? -11.902 19.890 -8.136 1.00 86.00 97 SER A O 1
ATOM 747 N N . PRO A 1 98 ? -11.337 17.783 -7.581 1.00 87.94 98 PRO A N 1
ATOM 748 C CA . PRO A 1 98 ? -10.005 18.151 -7.122 1.00 87.94 98 PRO A CA 1
ATOM 749 C C . PRO A 1 98 ? -9.107 18.569 -8.300 1.00 87.94 98 PRO A C 1
ATOM 751 O O . PRO A 1 98 ? -9.103 17.977 -9.387 1.00 87.94 98 PRO A O 1
ATOM 754 N N . LYS A 1 99 ? -8.316 19.627 -8.103 1.00 90.19 99 LYS A N 1
ATOM 755 C CA . LYS A 1 99 ? -7.356 20.133 -9.096 1.00 90.19 99 LYS A CA 1
ATOM 756 C C . LYS A 1 99 ? -6.129 19.235 -9.189 1.00 90.19 99 LYS A C 1
ATOM 758 O O . LYS A 1 99 ? -5.762 18.546 -8.252 1.00 90.19 99 LYS A O 1
ATOM 763 N N . ALA A 1 100 ? -5.407 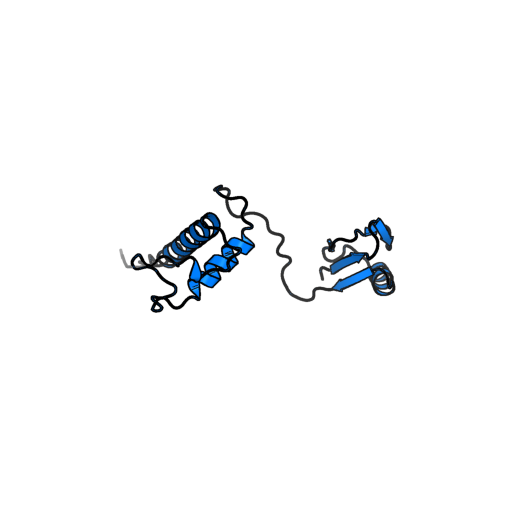19.338 -10.308 1.00 87.12 100 ALA A N 1
ATOM 764 C CA . ALA A 1 100 ? -4.099 18.695 -10.476 1.00 87.12 100 ALA A CA 1
ATOM 765 C C . ALA A 1 100 ? -3.108 19.042 -9.353 1.00 87.12 100 ALA A C 1
ATOM 767 O O . ALA A 1 100 ? -2.299 18.210 -8.973 1.00 87.12 100 ALA A O 1
ATOM 768 N N . THR A 1 101 ? -3.199 20.267 -8.830 1.00 87.62 101 THR A N 1
ATOM 769 C CA . THR A 1 101 ? -2.365 20.793 -7.745 1.00 87.62 101 THR A CA 1
ATOM 770 C C . THR A 1 101 ? -2.654 20.159 -6.387 1.00 87.62 101 THR A C 1
ATOM 772 O O . THR A 1 101 ? -1.807 20.255 -5.508 1.00 87.62 101 THR A O 1
ATOM 775 N N . ALA A 1 102 ? -3.816 19.519 -6.213 1.00 86.69 102 ALA A N 1
ATOM 776 C CA . ALA A 1 102 ? -4.169 18.798 -4.992 1.00 86.69 102 ALA A CA 1
ATOM 777 C C . ALA A 1 102 ? -3.449 17.444 -4.863 1.00 86.69 102 ALA A C 1
ATOM 779 O O . ALA A 1 102 ? -3.403 16.869 -3.777 1.00 86.69 102 ALA A O 1
ATOM 780 N N . PHE A 1 103 ? -2.875 16.947 -5.962 1.00 86.38 103 PHE A N 1
ATOM 781 C CA . PHE A 1 103 ? -2.192 15.660 -6.029 1.00 86.38 103 PHE A CA 1
ATOM 782 C C . PHE A 1 103 ? -0.685 15.831 -6.234 1.00 86.38 103 PHE A C 1
ATOM 784 O O . PHE A 1 103 ? -0.208 16.858 -6.725 1.00 86.38 103 PHE A O 1
ATOM 791 N N . SER A 1 104 ? 0.071 14.783 -5.900 1.00 85.38 104 SER A N 1
ATOM 792 C CA . SER A 1 104 ? 1.496 14.694 -6.225 1.00 85.38 104 SER A CA 1
ATOM 793 C C . SER A 1 104 ? 1.719 14.738 -7.740 1.00 85.38 104 SER A C 1
ATOM 795 O O . SER A 1 104 ? 0.887 14.292 -8.528 1.00 85.38 104 SER A O 1
ATOM 797 N N . LYS A 1 105 ? 2.876 15.258 -8.162 1.00 82.31 105 LYS A N 1
ATOM 798 C CA . LYS A 1 105 ? 3.238 15.423 -9.585 1.00 82.31 105 LYS A CA 1
ATOM 799 C C . LYS A 1 105 ? 3.334 14.091 -10.335 1.00 82.31 105 LYS A C 1
ATOM 801 O O . LYS A 1 105 ? 3.211 14.072 -11.555 1.00 82.31 105 LYS A O 1
ATOM 806 N N . ASP A 1 106 ? 3.544 13.008 -9.594 1.00 84.56 106 ASP A N 1
ATOM 807 C CA . ASP A 1 106 ? 3.614 11.634 -10.090 1.00 84.56 106 ASP A CA 1
ATOM 808 C C . ASP A 1 106 ? 2.232 11.029 -10.381 1.00 84.56 106 ASP A C 1
ATOM 810 O O . ASP A 1 106 ? 2.151 9.941 -10.945 1.00 84.56 106 ASP A O 1
ATOM 814 N N . VAL A 1 107 ? 1.149 11.720 -10.003 1.00 85.00 107 VAL A N 1
ATOM 815 C CA . VAL A 1 107 ? -0.222 11.273 -10.247 1.00 85.00 107 VAL A CA 1
ATOM 816 C C . VAL A 1 107 ? -0.701 11.788 -11.604 1.00 85.00 107 VAL A C 1
ATOM 818 O O . VAL A 1 107 ? -0.878 12.990 -11.844 1.00 85.00 107 VAL A O 1
ATOM 821 N N . THR A 1 108 ? -0.962 10.856 -12.510 1.00 88.19 108 THR A N 1
ATOM 822 C CA . THR A 1 108 ? -1.453 11.136 -13.860 1.00 88.19 108 THR A CA 1
ATOM 823 C C . THR A 1 108 ? -2.903 11.632 -13.856 1.00 88.19 108 THR A C 1
ATOM 825 O O . THR A 1 108 ? -3.594 11.652 -12.839 1.00 88.19 108 THR A O 1
ATOM 828 N N . ALA A 1 109 ? -3.381 12.131 -15.000 1.00 85.69 109 ALA A N 1
ATOM 829 C CA . ALA A 1 109 ? -4.776 12.565 -15.130 1.00 85.69 109 ALA A CA 1
ATOM 830 C C . ALA A 1 109 ? -5.765 11.408 -14.929 1.00 85.69 109 ALA A C 1
ATOM 832 O O . ALA A 1 109 ? -6.798 11.600 -14.299 1.00 85.69 109 ALA A O 1
ATOM 833 N N . GLU A 1 110 ? -5.412 10.220 -15.414 1.00 86.50 110 GLU A N 1
ATOM 834 C CA . GLU A 1 110 ? -6.265 9.037 -15.353 1.00 86.50 110 GLU A CA 1
ATOM 835 C C . GLU A 1 110 ? -6.441 8.535 -13.913 1.00 86.50 110 GLU A C 1
ATOM 837 O O . GLU A 1 110 ? -7.566 8.290 -13.487 1.00 86.50 110 GLU A O 1
ATOM 842 N N . GLU A 1 111 ? -5.361 8.500 -13.127 1.00 87.31 111 GLU A N 1
ATOM 843 C CA . GLU A 1 111 ? -5.404 8.141 -11.700 1.00 87.31 111 GLU A CA 1
ATOM 844 C C . GLU A 1 111 ? -6.252 9.121 -10.879 1.00 87.31 111 GLU A C 1
ATOM 846 O O . GLU A 1 111 ? -7.011 8.713 -10.004 1.00 87.31 111 GLU A O 1
ATOM 851 N N . ARG A 1 112 ? -6.170 10.424 -11.181 1.00 88.12 112 ARG A N 1
ATOM 852 C CA . ARG A 1 112 ? -6.989 11.451 -10.513 1.00 88.12 112 ARG A CA 1
ATOM 853 C C . ARG A 1 112 ? -8.471 11.278 -10.813 1.00 88.12 112 ARG A C 1
ATOM 855 O O . ARG A 1 112 ? -9.290 11.427 -9.912 1.00 88.12 112 ARG A O 1
ATOM 862 N N . THR A 1 113 ? -8.812 10.980 -12.067 1.00 88.44 113 THR A N 1
ATOM 863 C CA . THR A 1 113 ? -10.198 10.720 -12.472 1.00 88.44 113 THR A CA 1
ATOM 864 C C . THR A 1 113 ? -10.734 9.456 -11.809 1.00 88.44 113 THR A C 1
ATOM 866 O O . THR A 1 113 ? -11.830 9.502 -11.259 1.00 88.44 113 THR A O 1
ATOM 869 N N . GLN A 1 114 ? -9.953 8.371 -11.784 1.00 88.06 114 GLN A N 1
ATOM 870 C CA . GLN A 1 114 ? -10.339 7.134 -11.098 1.00 88.06 114 GLN A CA 1
ATOM 871 C C . GLN A 1 114 ? -10.535 7.354 -9.593 1.00 88.06 114 GLN A C 1
ATOM 873 O O . GLN A 1 114 ? -11.540 6.920 -9.037 1.00 88.06 114 GLN A O 1
ATOM 878 N N . ALA A 1 115 ? -9.623 8.073 -8.931 1.00 89.31 115 ALA A N 1
ATOM 879 C CA . ALA A 1 115 ? -9.741 8.366 -7.503 1.00 89.31 115 ALA A CA 1
ATOM 880 C C . ALA A 1 115 ? -10.955 9.250 -7.186 1.00 89.31 115 ALA A C 1
ATOM 882 O O . ALA A 1 115 ? -11.626 9.054 -6.176 1.00 89.31 115 ALA A O 1
ATOM 883 N N . TRP A 1 116 ? -11.275 10.205 -8.059 1.00 89.19 116 TRP A N 1
ATOM 884 C CA . TRP A 1 116 ? -12.478 11.018 -7.920 1.00 89.19 116 TRP A CA 1
ATOM 885 C C . TRP A 1 116 ? -13.762 10.192 -8.075 1.00 89.19 116 TRP A C 1
ATOM 887 O O . TRP A 1 116 ? -14.666 10.309 -7.251 1.00 89.19 116 TRP A O 1
ATOM 897 N N . GLU A 1 117 ? -13.834 9.328 -9.089 1.00 89.31 117 GLU A N 1
ATOM 898 C CA . GLU A 1 117 ? -14.988 8.450 -9.316 1.00 89.31 117 GLU A CA 1
ATOM 899 C C . GLU A 1 117 ? -15.191 7.473 -8.149 1.00 89.31 117 GLU A C 1
ATOM 901 O O . GLU A 1 117 ? -16.308 7.316 -7.655 1.00 89.31 117 GLU A O 1
ATOM 906 N N . ALA A 1 118 ? -14.104 6.897 -7.632 1.00 87.81 118 ALA A N 1
ATOM 907 C CA . ALA A 1 118 ? -14.145 6.041 -6.454 1.00 87.81 118 ALA A CA 1
ATOM 908 C C . ALA A 1 118 ? -14.593 6.803 -5.193 1.00 87.81 118 ALA A C 1
ATOM 910 O O . ALA A 1 118 ? -15.399 6.282 -4.429 1.00 87.81 118 ALA A O 1
ATOM 911 N N . TYR A 1 119 ? -14.146 8.047 -4.989 1.00 89.06 119 TYR A N 1
ATOM 912 C CA . TYR A 1 119 ? -14.617 8.899 -3.889 1.00 89.06 119 TYR A CA 1
ATOM 913 C C . TYR A 1 119 ? -16.117 9.224 -3.991 1.00 89.06 119 TYR A C 1
ATOM 915 O O . TYR A 1 119 ? -16.830 9.225 -2.990 1.00 89.06 119 TYR A O 1
ATOM 923 N N . LEU A 1 120 ? -16.630 9.468 -5.197 1.00 87.88 120 LEU A N 1
ATOM 924 C CA . LEU A 1 120 ? -18.069 9.649 -5.400 1.00 87.88 120 LEU A CA 1
ATOM 925 C C . LEU A 1 120 ? -18.849 8.367 -5.087 1.00 87.88 120 LEU A C 1
ATOM 927 O O . LEU A 1 120 ? -19.895 8.436 -4.446 1.00 87.88 120 LEU A O 1
ATOM 931 N N . ALA A 1 121 ? -18.321 7.205 -5.476 1.00 86.25 121 ALA A N 1
ATOM 932 C CA . ALA A 1 121 ? -18.925 5.916 -5.156 1.00 86.25 121 ALA A CA 1
ATOM 933 C C . ALA A 1 121 ? -18.943 5.635 -3.642 1.00 86.25 121 ALA A C 1
ATOM 935 O O . ALA A 1 121 ? -19.916 5.071 -3.142 1.00 86.25 121 ALA A O 1
ATOM 936 N N . THR A 1 122 ? -17.920 6.056 -2.882 1.00 83.62 122 THR A N 1
ATOM 937 C CA . THR A 1 122 ? -17.956 5.925 -1.414 1.00 83.62 122 THR A CA 1
ATOM 938 C C . THR A 1 122 ? -18.989 6.850 -0.779 1.00 83.62 122 THR A C 1
ATOM 940 O O . THR A 1 122 ? -19.642 6.445 0.184 1.00 83.62 122 THR A O 1
ATOM 943 N N . LEU A 1 123 ? -19.176 8.063 -1.309 1.00 81.25 123 LEU A N 1
ATOM 944 C CA . LEU A 1 123 ? -20.216 8.987 -0.849 1.00 81.25 123 LEU A CA 1
ATOM 945 C C . LEU A 1 123 ? -21.628 8.462 -1.136 1.00 81.25 123 LEU A C 1
ATOM 947 O O . LEU A 1 123 ? -22.482 8.536 -0.256 1.00 81.25 123 LEU 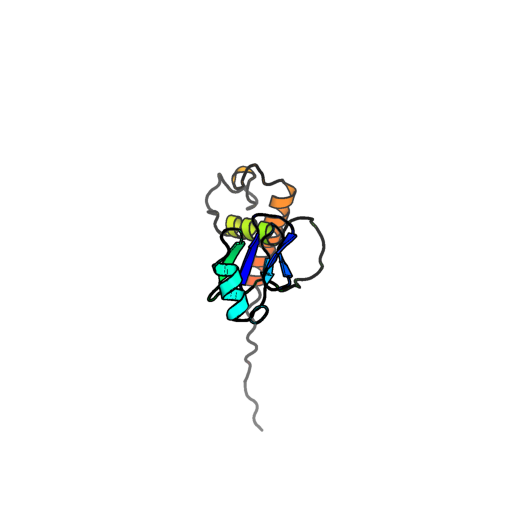A O 1
ATOM 951 N N . ASP A 1 124 ? -21.862 7.900 -2.322 1.00 73.75 124 ASP A N 1
ATOM 952 C CA . ASP A 1 124 ? -23.146 7.295 -2.701 1.00 73.75 124 ASP A CA 1
ATOM 953 C C . ASP A 1 124 ? -23.464 6.063 -1.840 1.00 73.75 124 ASP A C 1
ATOM 955 O O . ASP A 1 124 ? -24.543 5.962 -1.254 1.00 73.75 124 ASP A O 1
ATOM 959 N N . ASN A 1 125 ? -22.471 5.191 -1.627 1.00 66.69 125 ASN A N 1
ATOM 960 C CA . ASN A 1 125 ? -22.604 4.046 -0.725 1.00 66.69 125 ASN A CA 1
ATOM 961 C C . ASN A 1 125 ? -22.837 4.470 0.738 1.00 66.69 125 ASN A C 1
ATOM 963 O O . ASN A 1 125 ? -23.492 3.754 1.488 1.00 66.69 125 ASN A O 1
ATOM 967 N N . SER A 1 126 ? -22.335 5.639 1.148 1.00 60.62 126 SER A N 1
ATOM 968 C CA . SER A 1 126 ? -22.588 6.207 2.483 1.00 60.62 126 SER A CA 1
ATOM 969 C C . SER A 1 126 ? -23.969 6.867 2.609 1.00 60.62 126 SER A C 1
ATOM 971 O O . SER A 1 126 ? -24.383 7.189 3.719 1.00 60.62 126 SER A O 1
ATOM 973 N N . SER A 1 127 ? -24.686 7.085 1.500 1.00 49.97 127 SER A N 1
ATOM 974 C CA . SER A 1 127 ? -26.004 7.736 1.476 1.00 49.97 127 SER A CA 1
ATOM 975 C C . SER A 1 127 ? -27.182 6.753 1.402 1.00 49.97 127 SER A C 1
ATOM 977 O O . SER A 1 127 ? -28.329 7.198 1.429 1.00 49.97 127 SER A O 1
ATOM 979 N N . SER A 1 128 ? -26.935 5.438 1.328 1.00 44.81 128 SER A N 1
ATOM 980 C CA . SER A 1 128 ? -27.973 4.404 1.182 1.00 44.81 128 SER A CA 1
ATOM 981 C C . SER A 1 128 ? -28.080 3.466 2.395 1.00 44.81 128 SER A C 1
ATOM 983 O O . SER A 1 128 ? -28.250 2.258 2.234 1.00 44.81 128 SER A O 1
ATOM 985 N N . GLU A 1 129 ? -28.028 4.010 3.613 1.00 48.69 129 GLU A N 1
ATOM 986 C CA . GLU A 1 129 ? -28.353 3.272 4.843 1.00 48.69 129 GLU A CA 1
ATOM 987 C C . GLU A 1 129 ? -29.447 3.999 5.645 1.00 48.69 129 GLU A C 1
ATOM 989 O O . GLU A 1 129 ? -29.257 4.391 6.788 1.00 48.69 129 GLU A O 1
ATOM 994 N N . ASP A 1 130 ? -30.613 4.207 5.022 1.00 47.16 130 ASP A N 1
ATOM 995 C CA . ASP A 1 130 ? -31.867 4.478 5.739 1.00 47.16 130 ASP A CA 1
ATOM 996 C C . ASP A 1 130 ? -33.026 3.737 5.059 1.00 47.16 130 ASP A C 1
ATOM 998 O O . ASP A 1 130 ? -33.674 4.216 4.129 1.00 47.16 130 ASP A O 1
ATOM 1002 N N . ALA A 1 131 ? -33.244 2.503 5.509 1.00 40.75 131 ALA A N 1
ATOM 1003 C CA . ALA A 1 131 ? -34.556 1.871 5.493 1.00 40.75 131 ALA A CA 1
ATOM 1004 C C . ALA A 1 131 ? -34.627 0.796 6.591 1.00 40.75 131 ALA A C 1
ATOM 1006 O O . ALA A 1 131 ? -34.625 -0.402 6.287 1.00 40.75 131 ALA A O 1
ATOM 1007 N N . PRO A 1 132 ? -34.728 1.168 7.880 1.00 49.03 132 PRO A N 1
ATOM 1008 C CA . PRO A 1 132 ? -35.335 0.269 8.844 1.00 49.03 132 PRO A CA 1
ATOM 1009 C C . PRO A 1 132 ? -36.826 0.154 8.495 1.00 49.03 132 PRO A C 1
ATOM 1011 O O . PRO A 1 132 ? -37.640 0.985 8.887 1.00 49.03 132 PRO A O 1
ATOM 1014 N N . LYS A 1 133 ? -37.216 -0.896 7.763 1.00 47.69 133 LYS A N 1
ATOM 1015 C CA . LYS A 1 133 ? -38.603 -1.380 7.824 1.00 47.69 133 LYS A CA 1
ATOM 1016 C C . LYS A 1 133 ? -38.791 -2.119 9.146 1.00 47.69 133 LYS A C 1
ATOM 1018 O O . LYS A 1 133 ? -38.897 -3.341 9.171 1.00 47.69 133 LYS A O 1
ATOM 1023 N N . ASP A 1 134 ? -38.805 -1.362 10.236 1.00 55.66 134 ASP A N 1
ATOM 1024 C CA . ASP A 1 134 ? -39.594 -1.752 11.392 1.00 55.66 134 ASP A CA 1
ATOM 1025 C C . ASP A 1 134 ? -41.013 -1.231 11.155 1.00 55.66 134 ASP A C 1
ATOM 1027 O O . ASP A 1 134 ? -41.295 -0.046 11.288 1.00 55.66 134 ASP A O 1
ATOM 1031 N N . GLU A 1 135 ? -41.900 -2.128 10.742 1.00 50.72 135 GLU A N 1
ATOM 1032 C CA . GLU A 1 135 ? -43.323 -1.989 11.033 1.00 50.72 135 GLU A CA 1
ATOM 1033 C C . GLU A 1 135 ? -43.780 -3.300 11.664 1.00 50.72 135 GLU A C 1
ATOM 1035 O O . GLU A 1 135 ? -44.462 -4.130 11.064 1.00 50.72 135 GLU A O 1
ATOM 1040 N N . ASN A 1 136 ? -43.395 -3.486 12.926 1.00 56.75 136 ASN A N 1
ATOM 1041 C CA . ASN A 1 136 ? -44.291 -4.157 13.847 1.00 56.75 136 ASN A CA 1
ATOM 1042 C C . ASN A 1 136 ? -45.430 -3.177 14.176 1.00 56.75 136 ASN A C 1
ATOM 1044 O O . ASN A 1 136 ? -45.300 -2.333 15.060 1.00 56.75 136 ASN A O 1
ATOM 1048 N N . SER A 1 137 ? -46.546 -3.270 13.453 1.00 51.56 137 SER A N 1
ATOM 1049 C CA . SER A 1 137 ? -47.787 -2.585 13.816 1.00 51.56 137 SER A CA 1
ATOM 1050 C C . SER A 1 137 ? -49.001 -3.451 13.482 1.00 51.56 137 SER A C 1
ATOM 1052 O O . SER A 1 137 ? -49.458 -3.508 12.347 1.00 51.56 137 SER A O 1
ATOM 1054 N N . GLY A 1 138 ? -49.479 -4.145 14.518 1.00 52.88 138 GLY A N 1
ATOM 1055 C CA . GLY A 1 138 ? -50.889 -4.181 14.914 1.00 52.88 138 GLY A CA 1
ATOM 1056 C C . GLY A 1 138 ? -51.910 -4.826 13.974 1.00 52.88 138 GLY A C 1
ATOM 1057 O O . GLY A 1 138 ? -52.251 -4.291 12.925 1.00 52.88 138 GLY A O 1
ATOM 1058 N N . GLY A 1 139 ? -52.553 -5.893 14.452 1.00 53.00 139 GLY A N 1
ATOM 1059 C CA . GLY A 1 139 ? -53.800 -6.352 13.846 1.00 53.00 139 GLY A CA 1
ATOM 1060 C C . GLY A 1 139 ? -54.423 -7.566 14.512 1.00 53.00 139 GLY A C 1
ATOM 1061 O O . GLY A 1 139 ? -54.395 -8.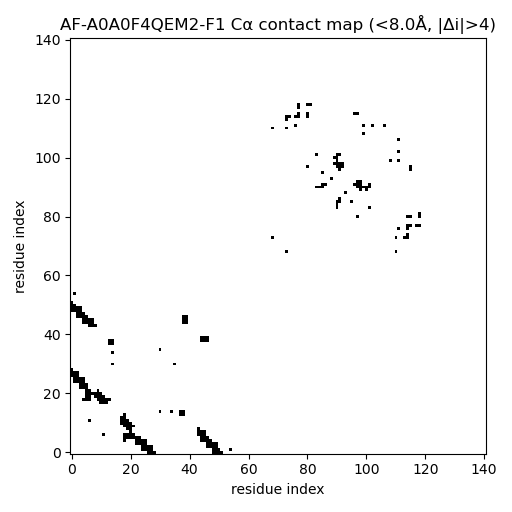651 13.948 1.00 53.00 139 GLY A O 1
ATOM 1062 N N . GLU A 1 140 ? -54.994 -7.369 15.700 1.00 55.22 140 GLU A N 1
ATOM 1063 C CA . GLU A 1 140 ? -56.006 -8.246 16.305 1.00 55.22 140 GLU A CA 1
ATOM 1064 C C . GLU A 1 140 ? -57.035 -8.771 15.286 1.00 55.22 140 GLU A C 1
ATOM 1066 O O . GLU A 1 140 ? -57.616 -7.985 14.530 1.00 55.22 140 GLU A O 1
ATOM 1071 N N . LYS A 1 141 ? -57.335 -10.076 15.342 1.00 50.09 141 LYS A N 1
ATOM 1072 C CA . LYS A 1 141 ? -58.627 -10.641 15.790 1.00 50.09 141 LYS A CA 1
ATOM 1073 C C . LYS A 1 141 ? -58.605 -12.167 15.772 1.00 50.09 141 LYS A C 1
ATOM 1075 O O . LYS A 1 141 ? -58.111 -12.739 14.779 1.00 50.09 141 LYS A O 1
#

Radius of gyration: 24.46 Å; Cα contacts (8 Å, |Δi|>4): 135; chains: 1; bounding box: 82×54×33 Å

Foldseek 3Di:
DKKWKAFLDAQDDAPNGGHGNDTDIDDPPPDDPVRVVRQVPDPRMDMDDDDDDDDPPDDDDDPPDDDPDDVVLLVVLLVLLVVDDQPPCVQAPPVSQGDPVSDDPPQDPVSSVSSRVVNVVVVVVVVPPDDPPPPPDDDDD

Secondary structure (DSSP, 8-state):
--EEEEESSTTEEETTEEEPSS-EEE-TTSS-HHHHHHHHT-TTEEEEE--SS--------------S--HHHHHHHHHHHHHS-TT-TTTB-TTSPBPGGGS-TT--HHHHHHHHHHHHHHHHHTT--------------

Mean predicted aligned error: 17.95 Å

Solvent-accessible surface area (backbone atoms only — not comparable to full-atom values): 8998 Å² total; per-residue (Å²): 101,38,34,36,41,28,22,79,44,72,59,43,72,56,84,92,40,67,34,42,53,52,83,43,79,41,61,54,80,78,57,52,75,72,37,48,52,55,43,65,72,31,92,59,38,50,68,45,77,49,82,86,72,83,78,91,78,71,88,86,81,75,96,74,90,84,73,100,63,58,66,66,59,43,48,52,47,23,52,49,61,71,70,49,66,84,84,39,69,85,36,32,43,97,85,76,44,77,35,77,81,63,48,60,91,87,60,51,72,66,58,53,51,52,19,49,54,52,41,50,52,53,53,53,66,67,69,72,85,82,78,84,84,76,74,90,70,88,79,91,131